Protein AF-A0A6M2A363-F1 (afdb_monomer_lite)

Sequence (121 aa):
MNKGMFFRIFVCIVSLGYCLYSYLNVQNEITELRIRIPALMSEVRRIQEENTHYQYEIETFVNPENLMNLAMAKEFSHMKFPICSEVITMRQTDPLELQQENRNVPLKKQPSITFATGGSP

Radius of gyration: 36.03 Å; chains: 1; bounding box: 100×26×86 Å

Secondary structure (DSSP, 8-state):
--HHHHHHHHHHHHHHHHHHHHHHHHHHHHHHHHHHHHHHHHHHHHHHHHHHHHHHHHHHHH-HHHHHHHHHSGGGTTPPPPPGGG--------TTTHHHHTT-PPP--------------

Foldseek 3Di:
DCPVVVVVVVVVVVVVVVVVVVVVVVVVVVVVVVVVVVVVVVVVVVVVVVVVVVVVVCCCVVVVVNVVVVCPDPVNVPDDDDDPVPDDDDPDDPPVVVVVVVVDDDDDDDDDDDDDDDDDD

pLDDT: mean 73.63, std 17.16, range [32.94, 95.94]

Structure (mmCIF, N/CA/C/O backbone):
data_AF-A0A6M2A363-F1
#
_entry.id   AF-A0A6M2A363-F1
#
loop_
_atom_site.group_PDB
_atom_site.id
_atom_site.type_symbol
_atom_site.label_atom_id
_atom_site.label_alt_id
_atom_site.label_comp_id
_atom_site.label_asym_id
_atom_site.label_entity_id
_atom_site.label_seq_id
_atom_site.pdbx_PDB_ins_code
_atom_site.Cartn_x
_atom_site.Cartn_y
_atom_site.Cartn_z
_atom_site.occupancy
_atom_site.B_iso_or_equiv
_atom_site.auth_seq_id
_atom_site.auth_comp_id
_atom_site.auth_asym_id
_atom_site.auth_atom_id
_atom_site.pdbx_PDB_model_num
ATOM 1 N N . MET A 1 1 ? 37.488 6.775 -50.572 1.00 59.12 1 MET A N 1
ATOM 2 C CA . MET A 1 1 ? 37.683 6.220 -49.210 1.00 59.12 1 MET A CA 1
ATOM 3 C C . MET A 1 1 ? 36.770 6.965 -48.237 1.00 59.12 1 MET A C 1
ATOM 5 O O . MET A 1 1 ? 36.457 8.102 -48.542 1.00 59.12 1 MET A O 1
ATOM 9 N N . ASN A 1 2 ? 36.317 6.330 -47.144 1.00 66.19 2 ASN A N 1
ATOM 10 C CA . ASN A 1 2 ? 35.494 6.862 -46.019 1.00 66.19 2 ASN A CA 1
ATOM 11 C C . ASN A 1 2 ? 34.054 6.328 -45.872 1.00 66.19 2 ASN A C 1
ATOM 13 O O . ASN A 1 2 ? 33.433 6.586 -44.846 1.00 66.19 2 ASN A O 1
ATOM 17 N N . LYS A 1 3 ? 33.535 5.491 -46.785 1.00 78.25 3 LYS A N 1
ATOM 18 C CA . LYS A 1 3 ? 32.196 4.867 -46.623 1.00 78.25 3 LYS A CA 1
ATOM 19 C C . LYS A 1 3 ? 32.078 4.007 -45.350 1.00 78.25 3 LYS A C 1
ATOM 21 O O . LYS A 1 3 ? 31.053 4.039 -44.679 1.00 78.25 3 LYS A O 1
ATOM 26 N N . GLY A 1 4 ? 33.151 3.307 -44.971 1.00 85.62 4 GLY A N 1
ATOM 27 C CA . GLY A 1 4 ? 33.187 2.504 -43.741 1.00 85.62 4 GLY A CA 1
ATOM 28 C C . GLY A 1 4 ? 33.172 3.329 -42.448 1.00 85.62 4 GLY A C 1
ATOM 29 O O . GLY A 1 4 ? 32.670 2.856 -41.433 1.00 85.62 4 GLY A O 1
ATOM 30 N N . MET A 1 5 ? 33.670 4.572 -42.477 1.00 89.44 5 MET A N 1
ATOM 31 C CA . MET A 1 5 ? 33.658 5.458 -41.307 1.00 89.44 5 MET A CA 1
ATOM 32 C C . MET A 1 5 ? 32.244 5.976 -41.029 1.00 89.44 5 MET A C 1
ATOM 34 O O . MET A 1 5 ? 31.785 5.906 -39.894 1.00 89.44 5 MET A O 1
ATOM 38 N N . PHE A 1 6 ? 31.520 6.397 -42.073 1.00 90.50 6 PHE A N 1
ATOM 39 C CA . PHE A 1 6 ? 30.116 6.804 -41.952 1.00 90.50 6 PHE A CA 1
ATOM 40 C C . PHE A 1 6 ? 29.228 5.668 -41.444 1.00 90.50 6 PHE A C 1
ATOM 42 O O . PHE A 1 6 ? 28.407 5.890 -40.560 1.00 90.50 6 PHE A O 1
ATOM 49 N N . PHE A 1 7 ? 29.433 4.442 -41.937 1.00 93.69 7 PHE A N 1
ATOM 50 C CA . PHE A 1 7 ? 28.672 3.285 -41.466 1.00 93.69 7 PHE A CA 1
ATOM 51 C C . PHE A 1 7 ? 28.923 2.990 -39.979 1.00 93.69 7 PHE A C 1
ATOM 53 O O . PHE A 1 7 ? 27.979 2.763 -39.230 1.00 93.69 7 PHE A O 1
ATOM 60 N N . ARG A 1 8 ? 30.178 3.066 -39.514 1.00 92.44 8 ARG A N 1
ATOM 61 C CA . ARG A 1 8 ? 30.513 2.892 -38.089 1.00 92.44 8 ARG A CA 1
ATOM 62 C C . ARG A 1 8 ? 29.872 3.956 -37.202 1.00 92.44 8 ARG A C 1
ATOM 64 O O . ARG A 1 8 ? 29.336 3.618 -36.152 1.00 92.44 8 ARG A O 1
ATOM 71 N N . ILE A 1 9 ? 29.905 5.218 -37.629 1.00 93.94 9 ILE A N 1
ATOM 72 C CA . ILE A 1 9 ? 29.278 6.325 -36.895 1.00 93.94 9 ILE A CA 1
ATOM 73 C C . ILE A 1 9 ? 27.762 6.125 -36.838 1.00 93.94 9 ILE A C 1
ATOM 75 O O . ILE A 1 9 ? 27.171 6.257 -35.772 1.00 93.94 9 ILE A O 1
ATOM 79 N N . PHE A 1 10 ? 27.142 5.734 -37.953 1.00 94.44 10 PHE A N 1
ATOM 80 C CA . PHE A 1 10 ? 25.709 5.467 -38.013 1.00 94.44 10 PHE A CA 1
ATOM 81 C C . PHE A 1 10 ? 25.294 4.333 -37.069 1.00 94.44 10 PHE A C 1
ATOM 83 O O . PHE A 1 10 ? 24.372 4.503 -36.279 1.00 94.44 10 PHE A O 1
ATOM 90 N N . VAL A 1 11 ? 26.021 3.210 -37.078 1.00 95.06 11 VAL A N 1
ATOM 91 C CA . VAL A 1 11 ? 25.772 2.093 -36.152 1.00 95.06 11 VAL A CA 1
ATOM 92 C C . VAL A 1 11 ? 25.929 2.533 -34.695 1.00 95.06 11 VAL A C 1
ATOM 94 O O . VAL A 1 11 ? 25.118 2.144 -33.863 1.00 95.06 11 VAL A O 1
ATOM 97 N N . CYS A 1 12 ? 26.918 3.377 -34.392 1.00 94.75 12 CYS A N 1
ATOM 98 C CA . CYS A 1 12 ? 27.141 3.899 -33.043 1.00 94.75 12 CYS A CA 1
ATOM 99 C C . CYS A 1 12 ? 26.002 4.825 -32.578 1.00 94.75 12 CYS A C 1
ATOM 101 O O . CYS A 1 12 ? 25.552 4.742 -31.440 1.00 94.75 12 CYS A O 1
ATOM 103 N N . ILE A 1 13 ? 25.490 5.680 -33.468 1.00 95.31 13 ILE A N 1
ATOM 104 C CA . ILE A 1 13 ? 24.355 6.564 -33.166 1.00 95.31 13 ILE A CA 1
ATOM 105 C C . ILE A 1 13 ? 23.080 5.745 -32.950 1.00 95.31 13 ILE A C 1
ATOM 107 O O . ILE A 1 13 ? 22.339 6.004 -32.004 1.00 95.31 13 ILE A O 1
ATOM 111 N N . VAL A 1 14 ? 22.830 4.741 -33.793 1.00 95.94 14 VAL A N 1
ATOM 112 C CA . VAL A 1 14 ? 21.646 3.880 -33.673 1.00 95.94 14 VAL A CA 1
ATOM 113 C C . VAL A 1 14 ? 21.712 3.022 -32.412 1.00 95.94 14 VAL A C 1
ATOM 115 O O . VAL A 1 14 ? 20.710 2.916 -31.709 1.00 95.94 14 VAL A O 1
ATOM 118 N N . SER A 1 15 ? 22.870 2.445 -32.078 1.00 94.62 15 SER A N 1
ATOM 119 C CA . SER A 1 15 ? 23.017 1.649 -30.854 1.00 94.62 15 SER A CA 1
ATOM 120 C C . SER A 1 15 ? 22.864 2.503 -29.596 1.00 94.62 15 SER A C 1
ATOM 122 O O . SER A 1 15 ? 22.192 2.083 -28.653 1.00 94.62 15 SER A O 1
ATOM 124 N N . LEU A 1 16 ? 23.412 3.721 -29.594 1.00 95.94 16 LEU A N 1
ATOM 125 C CA . LEU A 1 16 ? 23.248 4.670 -28.496 1.00 95.94 16 LEU A CA 1
ATOM 126 C C . LEU A 1 16 ? 21.790 5.129 -28.364 1.00 95.94 16 LEU A C 1
ATOM 128 O O . LEU A 1 16 ? 21.253 5.139 -27.260 1.00 95.94 16 LEU A O 1
ATOM 132 N N . GLY A 1 17 ? 21.130 5.438 -29.481 1.00 95.25 17 GLY A N 1
ATOM 133 C CA . GLY A 1 17 ? 19.711 5.791 -29.510 1.00 95.25 17 GLY A CA 1
ATOM 134 C C . GLY A 1 17 ? 18.814 4.655 -29.017 1.00 95.25 17 GLY A C 1
ATOM 135 O O . GLY A 1 17 ? 17.908 4.894 -28.224 1.00 95.25 17 GLY A O 1
ATOM 136 N N . TYR A 1 18 ? 19.104 3.413 -29.414 1.00 95.44 18 TYR A N 1
ATOM 137 C CA . TYR A 1 18 ? 18.388 2.230 -28.937 1.00 95.44 18 TYR A CA 1
ATOM 138 C C . TYR A 1 18 ? 18.577 2.015 -27.431 1.00 95.44 18 TYR A C 1
ATOM 140 O O . TYR A 1 18 ? 17.607 1.793 -26.709 1.00 95.44 18 TYR A O 1
ATOM 148 N N . CYS A 1 19 ? 19.814 2.132 -26.942 1.00 93.38 19 CYS A N 1
ATOM 149 C CA . CYS A 1 19 ? 20.125 2.014 -25.520 1.00 93.38 19 CYS A CA 1
ATOM 150 C C . CYS A 1 19 ? 19.381 3.082 -24.701 1.00 93.38 19 CYS A C 1
ATOM 152 O O . CYS A 1 19 ? 18.754 2.773 -23.688 1.00 93.38 19 CYS A O 1
ATOM 154 N N . LEU A 1 20 ? 19.372 4.326 -25.189 1.00 92.12 20 LEU A N 1
ATOM 155 C CA . LEU A 1 20 ? 18.680 5.437 -24.542 1.00 92.12 20 LEU A CA 1
ATOM 156 C C . LEU A 1 20 ? 17.157 5.248 -24.551 1.00 92.12 20 LEU A C 1
ATOM 158 O O . LEU A 1 20 ? 16.506 5.469 -23.534 1.00 92.12 20 LEU A O 1
ATOM 162 N N . TYR A 1 21 ? 16.592 4.788 -25.668 1.00 93.19 21 TYR A N 1
ATOM 163 C CA . TYR A 1 21 ? 15.168 4.479 -25.770 1.00 93.19 21 TYR A CA 1
ATOM 164 C C . TYR A 1 21 ? 14.759 3.373 -24.791 1.00 93.19 21 TYR A C 1
ATOM 166 O O . TYR A 1 21 ? 13.795 3.537 -24.045 1.00 93.19 21 TYR A O 1
ATOM 174 N N . SER A 1 22 ? 15.523 2.278 -24.734 1.00 89.50 22 SER A N 1
ATOM 175 C CA . SER A 1 22 ? 15.269 1.186 -23.789 1.00 89.50 22 SER A CA 1
ATOM 176 C C . SER A 1 22 ? 15.343 1.665 -22.340 1.00 89.50 22 SER A C 1
ATOM 178 O O . SER A 1 22 ? 14.519 1.266 -21.521 1.00 89.50 22 SER A O 1
ATOM 180 N N . TYR A 1 23 ? 16.305 2.532 -22.024 1.00 89.38 23 TYR A N 1
ATOM 181 C CA . TYR A 1 23 ? 16.460 3.096 -20.688 1.00 89.38 23 TYR A CA 1
ATOM 182 C C . TYR A 1 23 ? 15.258 3.957 -20.281 1.00 89.38 23 TYR A C 1
ATOM 184 O O . TYR A 1 23 ? 14.724 3.793 -19.184 1.00 89.38 23 TYR A O 1
ATOM 192 N N . LEU A 1 24 ? 14.783 4.826 -21.179 1.00 86.75 24 LEU A N 1
ATOM 193 C CA . LEU A 1 24 ? 13.590 5.643 -20.938 1.00 86.75 24 LEU A CA 1
ATOM 194 C C . LEU A 1 24 ? 12.329 4.789 -20.778 1.00 86.75 24 LEU A C 1
ATOM 196 O O . LEU A 1 24 ? 11.490 5.093 -19.934 1.00 86.75 24 LEU A O 1
ATOM 200 N N . ASN A 1 25 ? 12.203 3.705 -21.543 1.00 84.56 25 ASN A N 1
ATOM 201 C CA . ASN A 1 25 ? 11.032 2.838 -21.463 1.00 84.56 25 ASN A CA 1
ATOM 202 C C . ASN A 1 25 ? 10.948 2.115 -20.107 1.00 84.56 25 ASN A C 1
ATOM 204 O O . ASN A 1 25 ? 9.892 2.092 -19.481 1.00 84.56 25 ASN A O 1
ATOM 208 N N . VAL A 1 26 ? 12.085 1.623 -19.602 1.00 81.94 26 VAL A N 1
ATOM 209 C CA . VAL A 1 26 ? 12.177 1.028 -18.257 1.00 81.94 26 VAL A CA 1
ATOM 210 C C . VAL A 1 26 ? 11.868 2.064 -17.171 1.00 81.94 26 VAL A C 1
ATOM 212 O O . VAL A 1 26 ? 11.169 1.764 -16.204 1.00 81.94 26 VAL A O 1
ATOM 215 N N . GLN A 1 27 ? 12.339 3.306 -17.325 1.00 73.00 27 GLN A N 1
ATOM 216 C CA . GLN A 1 27 ? 11.999 4.374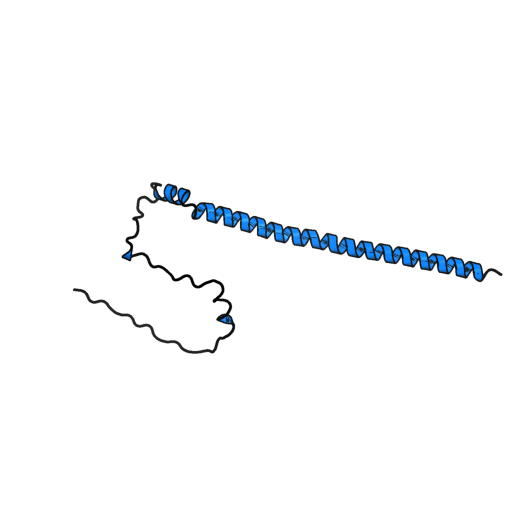 -16.380 1.00 73.00 27 GLN A CA 1
ATOM 217 C C . GLN A 1 27 ? 10.507 4.726 -16.387 1.00 73.00 27 GLN A C 1
ATOM 219 O O . GLN A 1 27 ? 9.942 4.975 -15.319 1.00 73.00 27 GLN A O 1
ATOM 224 N N . ASN A 1 28 ? 9.859 4.728 -17.552 1.00 78.19 28 ASN A N 1
ATOM 225 C CA . ASN A 1 28 ? 8.424 4.980 -17.658 1.00 78.19 28 ASN A CA 1
ATOM 226 C C . ASN A 1 28 ? 7.602 3.884 -16.974 1.00 78.19 28 ASN A C 1
ATOM 228 O O . ASN A 1 28 ? 6.680 4.207 -16.231 1.00 78.19 28 ASN A O 1
ATOM 232 N N . GLU A 1 29 ? 7.977 2.615 -17.137 1.00 75.06 29 GLU A N 1
ATOM 233 C CA . GLU A 1 29 ? 7.300 1.491 -16.480 1.00 75.06 29 GLU A CA 1
ATOM 234 C C . GLU A 1 29 ? 7.416 1.570 -14.947 1.00 75.06 29 GLU A C 1
ATOM 236 O O . GLU A 1 29 ? 6.426 1.443 -14.221 1.00 75.06 29 GLU A O 1
ATOM 241 N N . ILE A 1 30 ? 8.611 1.886 -14.432 1.00 71.00 30 ILE A N 1
ATOM 242 C CA . ILE A 1 30 ? 8.835 2.081 -12.990 1.00 71.00 30 ILE A CA 1
ATOM 243 C C . ILE A 1 30 ? 8.037 3.285 -12.466 1.00 71.00 30 ILE A C 1
ATOM 245 O O . ILE A 1 30 ? 7.511 3.248 -11.349 1.00 71.00 30 ILE A O 1
ATOM 249 N N . THR A 1 31 ? 7.929 4.351 -13.260 1.00 73.88 31 THR A N 1
ATOM 250 C CA . THR A 1 31 ? 7.175 5.559 -12.898 1.00 73.88 31 THR A CA 1
ATOM 251 C C . THR A 1 31 ? 5.673 5.286 -12.867 1.00 73.88 31 THR A C 1
ATOM 253 O O . THR A 1 31 ? 4.999 5.693 -11.921 1.00 73.88 31 THR A O 1
ATOM 256 N N . GLU A 1 32 ? 5.150 4.535 -13.835 1.00 72.00 32 GLU A N 1
ATOM 257 C CA . GLU A 1 32 ? 3.744 4.128 -13.880 1.00 72.00 32 GLU A CA 1
ATOM 258 C C . GLU A 1 32 ? 3.367 3.277 -12.657 1.00 72.00 32 GLU A C 1
ATOM 260 O O . GLU A 1 32 ? 2.353 3.538 -11.998 1.00 72.00 32 GLU A O 1
ATOM 265 N N . LEU A 1 33 ? 4.221 2.320 -12.278 1.00 67.94 33 LEU A N 1
ATOM 266 C CA . LEU A 1 33 ? 4.032 1.530 -11.059 1.00 67.94 33 LEU A CA 1
ATOM 267 C C . LEU A 1 33 ? 4.068 2.403 -9.799 1.00 67.94 33 LEU A C 1
ATOM 269 O O . LEU A 1 33 ? 3.219 2.252 -8.918 1.00 67.94 33 LEU A O 1
ATOM 273 N N . ARG A 1 34 ? 5.007 3.354 -9.716 1.00 67.50 34 ARG A N 1
ATOM 274 C CA . ARG A 1 34 ? 5.111 4.273 -8.572 1.00 67.50 34 ARG A CA 1
ATOM 275 C C . ARG A 1 34 ? 3.929 5.219 -8.427 1.00 67.50 34 ARG A C 1
ATOM 277 O O . ARG A 1 34 ? 3.706 5.687 -7.317 1.00 67.50 34 ARG A O 1
ATOM 284 N N . ILE A 1 35 ? 3.178 5.491 -9.491 1.00 70.31 35 ILE A N 1
ATOM 285 C CA . ILE A 1 35 ? 1.957 6.303 -9.425 1.00 70.31 35 ILE A CA 1
ATOM 286 C C . ILE A 1 35 ? 0.760 5.462 -8.961 1.00 70.31 35 ILE A C 1
ATOM 288 O O . ILE A 1 35 ? -0.070 5.950 -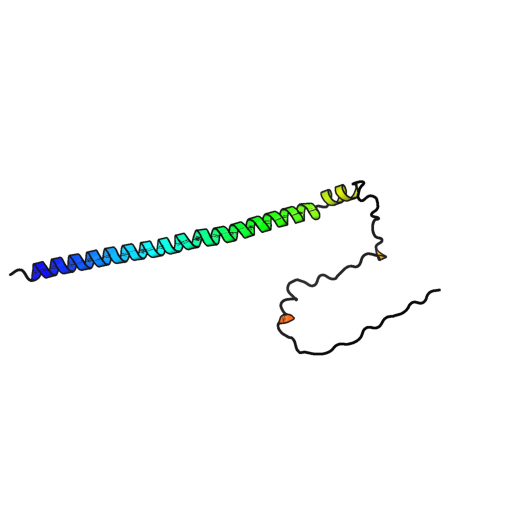8.195 1.00 70.31 35 ILE A O 1
ATOM 292 N N . ARG A 1 36 ? 0.673 4.185 -9.356 1.00 68.00 36 ARG A N 1
ATOM 293 C CA . ARG A 1 36 ? -0.443 3.306 -8.950 1.00 68.00 36 ARG A CA 1
ATOM 294 C C . ARG A 1 36 ? -0.380 2.864 -7.488 1.00 68.00 36 ARG A C 1
ATOM 296 O O . ARG A 1 36 ? -1.417 2.772 -6.837 1.00 68.00 36 ARG A O 1
ATOM 303 N N . ILE A 1 37 ? 0.816 2.613 -6.958 1.00 70.25 37 ILE A N 1
ATOM 304 C CA . ILE A 1 37 ? 1.017 2.165 -5.569 1.00 70.25 37 ILE A CA 1
ATOM 305 C C . ILE A 1 37 ? 0.437 3.138 -4.515 1.00 70.25 37 ILE A C 1
ATOM 307 O O . ILE A 1 37 ? -0.305 2.672 -3.650 1.00 70.25 37 ILE A O 1
ATOM 311 N N . PRO A 1 38 ? 0.706 4.460 -4.543 1.00 72.00 38 PRO A N 1
ATOM 312 C CA . PRO A 1 38 ? 0.187 5.384 -3.535 1.00 72.00 38 PRO A CA 1
ATOM 313 C C . PRO A 1 38 ? -1.333 5.552 -3.612 1.00 72.00 38 PRO A C 1
ATOM 315 O O . PRO A 1 38 ? -1.967 5.679 -2.570 1.00 72.00 38 PRO A O 1
ATOM 318 N N . ALA A 1 39 ? -1.924 5.484 -4.810 1.00 72.69 39 ALA A N 1
ATOM 319 C CA . ALA A 1 39 ? -3.377 5.548 -4.981 1.00 72.69 39 ALA A CA 1
ATOM 320 C C . ALA A 1 39 ? -4.084 4.329 -4.361 1.00 72.69 39 ALA A C 1
ATOM 322 O O . ALA A 1 39 ? -5.113 4.460 -3.699 1.00 72.69 39 ALA A O 1
ATOM 323 N N . LEU A 1 40 ? -3.505 3.135 -4.520 1.00 72.19 40 LEU A N 1
ATOM 324 C CA . LEU A 1 40 ? -4.041 1.932 -3.886 1.00 72.19 40 LEU A CA 1
ATOM 325 C C . LEU A 1 40 ? -3.822 1.950 -2.365 1.00 72.19 40 LEU A C 1
ATOM 327 O O . LEU A 1 40 ? -4.701 1.555 -1.605 1.00 72.19 40 LEU A O 1
ATOM 331 N N . MET A 1 41 ? -2.677 2.462 -1.909 1.00 75.12 41 MET A N 1
ATOM 332 C CA . MET A 1 41 ? -2.372 2.596 -0.485 1.00 75.12 41 MET A CA 1
ATOM 333 C C . MET A 1 41 ? -3.319 3.572 0.226 1.00 75.12 41 MET A C 1
ATOM 335 O O . MET A 1 41 ? -3.708 3.301 1.361 1.00 75.12 41 MET A O 1
ATOM 339 N N . SER A 1 42 ? -3.730 4.672 -0.418 1.00 78.19 42 SER A N 1
ATOM 340 C CA . SER A 1 42 ? -4.723 5.585 0.162 1.00 78.19 42 SER A CA 1
ATOM 341 C C . SER A 1 42 ? -6.090 4.930 0.335 1.00 78.19 42 SER A C 1
ATOM 343 O O . SER A 1 42 ? -6.734 5.150 1.356 1.00 78.19 42 SER A O 1
ATOM 345 N N . GLU A 1 43 ? -6.510 4.089 -0.613 1.00 80.75 43 GLU A N 1
ATOM 346 C CA . GLU A 1 43 ? -7.797 3.394 -0.518 1.00 80.75 43 GLU A CA 1
ATOM 347 C C . GLU A 1 43 ? -7.784 2.344 0.598 1.00 80.75 43 GLU A C 1
ATOM 349 O O . GLU A 1 43 ? -8.678 2.311 1.440 1.00 80.75 43 GLU A O 1
ATOM 354 N N . VAL A 1 44 ? -6.719 1.539 0.671 1.00 83.69 44 VAL A N 1
ATOM 355 C CA . VAL A 1 44 ? -6.532 0.565 1.758 1.00 83.69 44 VAL A CA 1
ATOM 356 C C . VAL A 1 44 ? -6.499 1.266 3.115 1.00 83.69 44 VAL A C 1
ATOM 358 O O . VAL A 1 44 ? -7.109 0.793 4.070 1.00 83.69 44 VAL A O 1
ATOM 361 N N . ARG A 1 45 ? -5.826 2.417 3.204 1.00 85.31 45 ARG A N 1
ATOM 362 C CA . ARG A 1 45 ? -5.770 3.206 4.434 1.00 85.31 45 ARG A CA 1
ATOM 363 C C . ARG A 1 45 ? -7.146 3.731 4.844 1.00 85.31 45 ARG A C 1
ATOM 365 O O . ARG A 1 45 ? -7.491 3.599 6.011 1.00 85.31 45 ARG A O 1
ATOM 372 N N . ARG A 1 46 ? -7.938 4.260 3.906 1.00 89.12 46 ARG A N 1
ATOM 373 C CA . ARG A 1 46 ? -9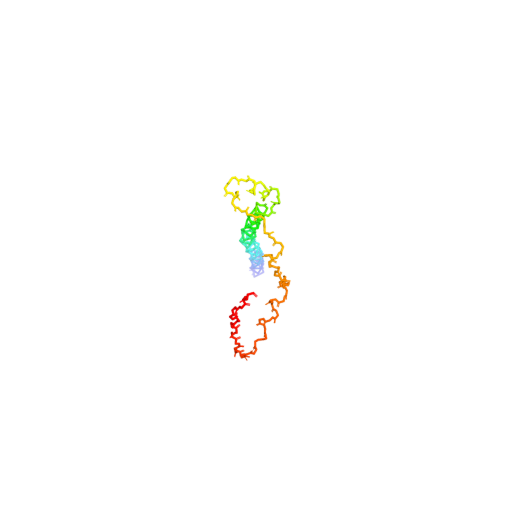.311 4.720 4.172 1.00 89.12 46 ARG A CA 1
ATOM 374 C C . ARG A 1 46 ? -10.172 3.592 4.744 1.00 89.12 46 ARG A C 1
ATOM 376 O O . ARG A 1 46 ? -10.814 3.767 5.773 1.00 89.12 46 ARG A O 1
ATOM 383 N N . ILE A 1 47 ? -10.120 2.414 4.122 1.00 87.25 47 ILE A N 1
ATOM 384 C CA . ILE A 1 47 ? -10.868 1.229 4.571 1.00 87.25 47 ILE A CA 1
ATOM 385 C C . ILE A 1 47 ? -10.386 0.750 5.950 1.00 87.25 47 ILE A C 1
ATOM 387 O O . ILE A 1 47 ? -11.184 0.296 6.769 1.00 87.25 47 ILE A O 1
ATOM 391 N N . GLN A 1 48 ? -9.085 0.838 6.232 1.00 88.62 48 GLN A N 1
ATOM 392 C CA . GLN A 1 48 ? -8.533 0.472 7.536 1.00 88.62 48 GLN A CA 1
ATOM 393 C C . GLN A 1 48 ? -8.973 1.446 8.637 1.00 88.62 48 GLN A C 1
ATOM 395 O O . GLN A 1 48 ? -9.294 1.013 9.744 1.00 88.62 48 GLN A O 1
ATOM 400 N N . GLU A 1 49 ? -8.996 2.745 8.343 1.00 90.44 49 GLU A N 1
ATOM 401 C CA . GLU A 1 49 ? -9.482 3.780 9.260 1.00 90.44 49 GLU A CA 1
ATOM 402 C C . GLU A 1 49 ? -10.974 3.568 9.569 1.00 90.44 49 GLU A C 1
ATOM 404 O O . GLU A 1 49 ? -11.349 3.549 10.740 1.00 90.44 49 GLU A O 1
ATOM 409 N N . GLU A 1 50 ? -11.800 3.280 8.557 1.00 90.38 50 GLU A N 1
ATOM 410 C CA . GLU A 1 50 ? -13.221 2.939 8.738 1.00 90.38 50 GLU A CA 1
ATOM 411 C C . GLU A 1 50 ? -13.414 1.658 9.559 1.00 90.38 50 GLU A C 1
ATOM 413 O O . GLU A 1 50 ? -14.199 1.646 10.502 1.00 90.38 50 GLU A O 1
ATOM 418 N N . ASN A 1 51 ? -12.658 0.592 9.277 1.00 87.62 51 ASN A N 1
ATOM 419 C CA . ASN A 1 51 ? -12.720 -0.633 10.079 1.00 87.62 51 ASN A CA 1
ATOM 420 C C . ASN A 1 51 ? -12.320 -0.397 11.535 1.00 87.62 51 ASN A C 1
ATOM 422 O O . ASN A 1 51 ? -12.943 -0.948 12.435 1.00 87.62 51 ASN A O 1
ATOM 426 N N . THR A 1 52 ? -11.297 0.423 11.773 1.00 88.69 52 THR A N 1
ATOM 427 C CA . THR A 1 52 ? -10.854 0.759 13.133 1.00 88.69 52 THR A CA 1
ATOM 428 C C . THR A 1 52 ? -11.931 1.560 13.862 1.00 88.69 52 THR A C 1
ATOM 430 O O . THR A 1 52 ? -12.210 1.305 15.030 1.00 88.69 52 THR A O 1
ATOM 433 N N . HIS A 1 53 ? -12.581 2.491 13.162 1.00 88.94 53 HIS A N 1
ATOM 434 C CA . HIS A 1 53 ? -13.707 3.251 13.690 1.00 88.94 53 HIS A CA 1
ATOM 435 C C . HIS A 1 53 ? -14.891 2.343 14.044 1.00 88.94 53 HIS A C 1
ATOM 437 O O . HIS A 1 53 ? -15.402 2.408 15.158 1.00 88.94 53 HIS A O 1
ATOM 443 N N . TYR A 1 54 ? -15.284 1.442 13.141 1.00 88.75 54 TYR A N 1
ATOM 444 C CA . TYR A 1 54 ? -16.359 0.488 13.413 1.00 88.75 54 TYR A CA 1
ATOM 445 C C . TYR A 1 54 ? -16.010 -0.477 14.540 1.00 88.75 54 TYR A C 1
ATOM 447 O O . TYR A 1 54 ? -16.865 -0.770 15.367 1.00 88.75 54 TYR A O 1
ATOM 455 N N . GLN A 1 55 ? -14.765 -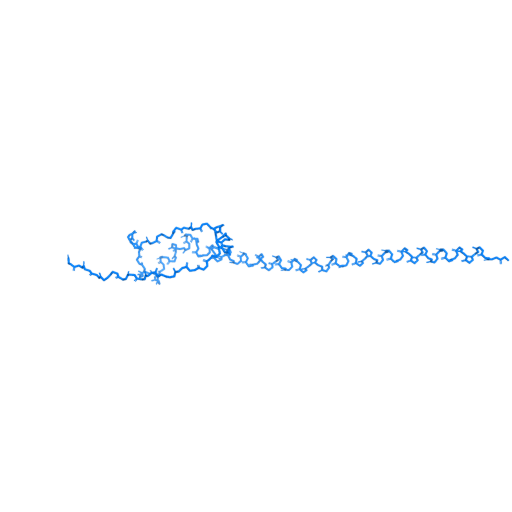0.949 14.620 1.00 84.88 55 GLN A N 1
ATOM 456 C CA . GLN A 1 55 ? -14.317 -1.767 15.747 1.00 84.88 55 GLN A CA 1
ATOM 457 C C . GLN A 1 55 ? -14.449 -1.011 17.066 1.00 84.88 55 GLN A C 1
ATOM 459 O O . GLN A 1 55 ? -14.989 -1.563 18.018 1.00 84.88 55 GLN A O 1
ATOM 464 N N . TYR A 1 56 ? -14.049 0.260 17.106 1.00 86.94 56 TYR A N 1
ATOM 465 C CA . TYR A 1 56 ? -14.216 1.097 18.289 1.00 86.94 56 TYR A CA 1
ATOM 466 C C . TYR A 1 56 ? -15.690 1.294 18.673 1.00 86.94 56 TYR A C 1
ATOM 468 O O . TYR A 1 56 ? -16.043 1.190 19.848 1.00 86.94 56 TYR A O 1
ATOM 476 N N . GLU A 1 57 ? -16.571 1.550 17.703 1.00 84.12 57 GLU A N 1
ATOM 477 C CA . GLU A 1 57 ? -18.011 1.660 17.957 1.00 84.12 57 GLU A CA 1
ATOM 478 C C . GLU A 1 57 ? -18.590 0.346 18.482 1.00 84.12 57 GLU A C 1
ATOM 480 O O . GLU A 1 57 ? -19.307 0.347 19.480 1.00 84.12 57 GLU A O 1
ATOM 485 N N . ILE A 1 58 ? -18.251 -0.780 17.853 1.00 84.44 58 ILE A N 1
ATOM 486 C CA . ILE A 1 58 ? -18.693 -2.107 18.287 1.00 84.44 58 ILE A CA 1
ATOM 487 C C . ILE A 1 58 ? -18.209 -2.374 19.708 1.00 84.44 58 ILE A C 1
ATOM 489 O O . ILE A 1 58 ? -19.006 -2.756 20.557 1.00 84.44 58 ILE A O 1
ATOM 493 N N . GLU A 1 59 ? -16.935 -2.142 20.007 1.00 81.50 59 GLU A N 1
ATOM 494 C CA . GLU A 1 59 ? -16.408 -2.319 21.359 1.00 81.50 59 GLU A CA 1
ATOM 495 C C . GLU A 1 59 ? -17.113 -1.400 22.355 1.00 81.50 59 GLU A C 1
ATOM 497 O O . GLU A 1 59 ? -17.477 -1.833 23.442 1.00 81.50 59 GLU A O 1
ATOM 502 N N . THR A 1 60 ? -17.401 -0.157 21.980 1.00 79.38 60 THR A N 1
ATOM 503 C CA . THR A 1 60 ? -18.117 0.769 22.857 1.00 79.38 60 THR A CA 1
ATOM 504 C C . THR A 1 60 ? -19.551 0.297 23.116 1.00 79.38 60 THR A C 1
ATOM 506 O O . THR A 1 60 ? -19.991 0.284 24.262 1.00 79.38 60 THR A O 1
ATOM 509 N N . PHE A 1 61 ? -20.293 -0.129 22.095 1.00 75.25 61 PHE A N 1
ATOM 510 C CA . PHE A 1 61 ? -21.710 -0.483 22.239 1.00 75.25 61 PHE A CA 1
ATOM 511 C C . PHE A 1 61 ? -21.970 -1.931 22.652 1.00 75.25 61 PHE A C 1
ATOM 513 O O . PHE A 1 61 ? -23.060 -2.229 23.129 1.00 75.25 61 PHE A O 1
ATOM 520 N N . VAL A 1 62 ? -21.012 -2.835 22.463 1.00 77.75 62 VAL A N 1
ATOM 521 C CA . VAL A 1 62 ? -21.201 -4.279 22.666 1.00 77.75 62 VAL A CA 1
ATOM 522 C C . VAL A 1 62 ? -20.354 -4.803 23.825 1.00 77.75 62 VAL A C 1
ATOM 524 O O . VAL A 1 62 ? -20.604 -5.911 24.299 1.00 77.75 62 VAL A O 1
ATOM 527 N N . ASN A 1 63 ? -19.397 -4.024 24.349 1.00 82.00 63 ASN A N 1
ATOM 528 C CA . ASN A 1 63 ? -18.660 -4.444 25.535 1.00 82.00 63 ASN A CA 1
ATOM 529 C C . ASN A 1 63 ? -19.624 -4.586 26.732 1.00 82.00 63 ASN A C 1
ATOM 531 O O . ASN A 1 63 ? -20.244 -3.597 27.147 1.00 82.00 63 ASN A O 1
ATOM 535 N N . PRO A 1 64 ? -19.744 -5.794 27.317 1.00 77.06 64 PRO A N 1
ATOM 536 C CA . PRO A 1 64 ? -20.671 -6.065 28.409 1.00 77.06 64 PRO A CA 1
ATOM 537 C C . PRO A 1 64 ? -20.401 -5.208 29.649 1.00 77.06 64 PRO A C 1
ATOM 539 O O . PRO A 1 64 ? -21.343 -4.874 30.364 1.00 77.06 64 PRO A O 1
ATOM 542 N N . GLU A 1 65 ? -19.151 -4.807 29.898 1.00 79.81 65 GLU A N 1
ATOM 543 C CA . GLU A 1 65 ? -18.819 -3.909 31.009 1.00 79.81 65 GLU A CA 1
ATOM 544 C C . GLU A 1 65 ? -19.404 -2.513 30.788 1.00 79.81 65 GLU A C 1
ATOM 546 O O . GLU A 1 65 ? -19.987 -1.930 31.704 1.00 79.81 65 GLU A O 1
ATOM 551 N N . ASN A 1 66 ? -19.317 -1.994 29.559 1.00 80.50 66 ASN A N 1
ATOM 552 C CA . ASN A 1 66 ? -19.895 -0.695 29.233 1.00 80.50 66 ASN A CA 1
ATOM 553 C C . ASN A 1 66 ? -21.427 -0.742 29.272 1.00 80.50 66 ASN A C 1
ATOM 555 O O . ASN A 1 66 ? -22.063 0.164 29.808 1.00 80.50 66 ASN A O 1
ATOM 559 N N . LEU A 1 67 ? -22.024 -1.834 28.787 1.00 78.75 67 LEU A N 1
ATOM 560 C CA . LEU A 1 67 ? -23.468 -2.054 28.863 1.00 78.75 67 LEU A CA 1
ATOM 561 C C . LEU A 1 67 ? -23.967 -2.115 30.311 1.00 78.75 67 LEU A C 1
ATOM 563 O O . LEU A 1 67 ? -25.002 -1.534 30.634 1.00 78.75 67 LEU A O 1
ATOM 567 N N . MET A 1 68 ? -23.221 -2.791 31.189 1.00 79.88 68 MET A N 1
ATOM 568 C CA . MET A 1 68 ? -23.543 -2.887 32.611 1.00 79.88 68 MET A CA 1
ATOM 569 C C . MET A 1 68 ? -23.477 -1.510 33.284 1.00 79.88 68 MET A C 1
ATOM 571 O O . MET A 1 68 ? -24.382 -1.145 34.032 1.00 79.88 68 MET A O 1
ATOM 575 N N . ASN A 1 69 ? -22.448 -0.720 32.970 1.00 81.56 69 ASN A N 1
ATOM 576 C CA . ASN A 1 69 ? -22.300 0.641 33.485 1.00 81.56 69 ASN A CA 1
ATOM 577 C C . ASN A 1 69 ? -23.410 1.576 32.976 1.00 81.56 69 ASN A C 1
ATOM 579 O O . ASN A 1 69 ? -23.952 2.354 33.762 1.00 81.56 69 ASN A O 1
ATOM 583 N N . LEU A 1 70 ? -23.808 1.466 31.700 1.00 80.56 70 LEU A N 1
ATOM 584 C CA . LEU A 1 70 ? -24.969 2.185 31.164 1.00 80.56 70 LEU A CA 1
ATOM 585 C C . LEU A 1 70 ? -26.261 1.765 31.873 1.00 80.56 70 LEU A C 1
ATOM 587 O O . LEU A 1 70 ? -27.031 2.623 32.287 1.00 80.56 70 LEU A O 1
ATOM 591 N N . ALA A 1 71 ? -26.495 0.468 32.076 1.00 79.50 71 ALA A N 1
ATOM 592 C CA . ALA A 1 71 ? -27.697 -0.023 32.753 1.00 79.50 71 ALA A CA 1
ATOM 593 C C . ALA A 1 71 ? -27.820 0.490 34.202 1.00 79.50 71 ALA A C 1
ATOM 595 O O . ALA A 1 71 ? -28.928 0.638 34.717 1.00 79.50 71 ALA A O 1
ATOM 596 N N . MET A 1 72 ? -26.692 0.792 34.855 1.00 81.06 72 MET A N 1
ATOM 597 C CA . MET A 1 72 ? -26.651 1.390 36.192 1.00 81.06 72 MET A CA 1
ATOM 598 C C . MET A 1 72 ? -26.826 2.917 36.192 1.00 81.06 72 MET A C 1
ATOM 600 O O . MET A 1 72 ? -27.079 3.503 37.249 1.00 81.06 72 MET A O 1
ATOM 604 N N . ALA A 1 73 ? -26.701 3.585 35.043 1.00 84.31 73 ALA A N 1
ATOM 605 C CA . ALA A 1 73 ? -26.877 5.026 34.959 1.00 84.31 73 ALA A CA 1
ATOM 606 C C . ALA A 1 73 ? -28.342 5.412 35.219 1.00 84.31 73 ALA A C 1
ATOM 608 O O . ALA A 1 73 ? -29.287 4.800 34.718 1.00 84.31 73 ALA A O 1
ATOM 609 N N . LYS A 1 74 ? -28.542 6.487 35.993 1.00 79.38 74 LYS A N 1
ATOM 610 C CA . LYS A 1 74 ? -29.874 6.963 36.413 1.00 79.38 74 LYS A CA 1
ATOM 611 C C . LYS A 1 74 ? -30.805 7.251 35.228 1.00 79.38 74 LYS A C 1
ATOM 613 O O . LYS A 1 74 ? -32.018 7.102 35.352 1.00 79.38 74 LYS A O 1
ATOM 618 N N . GLU A 1 75 ? -30.236 7.631 34.090 1.00 84.56 75 GLU A N 1
ATOM 619 C CA . GLU A 1 75 ? -30.954 7.914 32.844 1.00 84.56 75 GLU A CA 1
ATOM 620 C C . GLU A 1 75 ? -31.714 6.693 32.317 1.00 84.56 75 GLU A C 1
ATOM 622 O O . GLU A 1 75 ? -32.791 6.845 31.750 1.00 84.56 75 GLU A O 1
ATOM 627 N N . PHE A 1 76 ? -31.229 5.483 32.600 1.00 79.25 76 PHE A N 1
ATOM 628 C CA . PHE A 1 76 ? -31.821 4.226 32.150 1.00 79.25 76 PHE A CA 1
ATOM 629 C C . PHE A 1 76 ? -32.544 3.457 33.262 1.00 79.25 76 PHE A C 1
ATOM 631 O O . PHE A 1 76 ? -33.063 2.371 33.026 1.00 79.25 76 PHE A O 1
ATOM 638 N N . SER A 1 77 ? -32.696 4.057 34.449 1.00 77.38 77 SER A N 1
ATOM 639 C CA . SER A 1 77 ? -33.392 3.462 35.604 1.00 77.38 77 SER A CA 1
ATOM 640 C C . SER A 1 77 ? -34.865 3.098 35.344 1.00 77.38 77 SER A C 1
ATOM 642 O O . SER A 1 77 ? -35.476 2.409 36.161 1.00 77.38 77 SER A O 1
ATOM 644 N N . HIS A 1 78 ? -35.456 3.588 34.254 1.00 82.19 78 HIS A N 1
ATOM 645 C CA . HIS A 1 78 ? -36.825 3.282 33.842 1.00 82.19 78 HIS A CA 1
ATOM 646 C C . HIS A 1 78 ? -36.921 2.034 32.946 1.00 82.19 78 HIS A C 1
ATOM 648 O O . HIS A 1 78 ? -38.025 1.531 32.731 1.00 82.19 78 HIS A O 1
ATOM 654 N N . MET A 1 79 ? -35.796 1.521 32.434 1.00 78.50 79 MET A N 1
ATOM 655 C CA . MET A 1 79 ? -35.762 0.273 31.677 1.00 78.50 79 MET A CA 1
ATOM 656 C C . MET A 1 79 ? -35.867 -0.916 32.631 1.00 78.50 79 MET A C 1
ATOM 658 O O . MET A 1 79 ? -35.079 -1.062 33.563 1.00 78.50 79 MET A O 1
ATOM 662 N N . LYS A 1 80 ? -36.858 -1.779 32.405 1.00 77.75 80 LYS A N 1
ATOM 663 C CA . LYS A 1 80 ? -37.000 -3.047 33.127 1.00 77.75 80 LYS A CA 1
ATOM 664 C C . LYS A 1 80 ? -36.352 -4.161 32.319 1.00 77.75 80 LYS A C 1
ATOM 666 O O . LYS A 1 80 ? -36.385 -4.129 31.091 1.00 77.75 80 LYS A O 1
ATOM 671 N N . PHE A 1 81 ? -35.806 -5.159 33.009 1.00 79.69 81 PHE A N 1
ATOM 672 C CA . PHE A 1 81 ? -35.347 -6.370 32.341 1.00 79.69 81 PHE A CA 1
ATOM 673 C C . PHE A 1 81 ? -36.540 -7.069 31.678 1.00 79.69 81 PHE A C 1
ATOM 675 O O . PHE A 1 81 ? -37.554 -7.279 32.353 1.00 79.69 81 PHE A O 1
ATOM 682 N N . PRO A 1 82 ? -36.441 -7.406 30.382 1.00 79.69 82 PRO A N 1
ATOM 683 C CA . PRO A 1 82 ? -37.515 -8.091 29.687 1.00 79.69 82 PRO A CA 1
ATOM 684 C C . PRO A 1 82 ? -37.713 -9.485 30.278 1.00 79.69 82 PRO A C 1
ATOM 686 O O . PRO A 1 82 ? -36.762 -10.174 30.659 1.00 79.69 82 PRO A O 1
ATOM 689 N N . ILE A 1 83 ? -38.969 -9.907 30.339 1.00 81.50 83 ILE A N 1
ATOM 690 C CA . ILE A 1 83 ? -39.342 -11.256 30.763 1.00 81.50 83 ILE A CA 1
ATOM 691 C C . ILE A 1 83 ? -39.120 -12.187 29.562 1.00 81.50 83 ILE A C 1
ATOM 693 O O . ILE A 1 83 ? -39.350 -11.780 28.426 1.00 81.50 83 ILE A O 1
ATOM 697 N N . CYS A 1 84 ? -38.700 -13.442 29.759 1.00 75.56 84 CYS A N 1
ATOM 698 C CA . CYS A 1 84 ? -38.379 -14.355 28.645 1.00 75.56 84 CYS A CA 1
ATOM 699 C C . CYS A 1 84 ? -39.517 -14.523 27.614 1.00 75.56 84 CYS A C 1
ATOM 701 O O . CYS A 1 84 ? -39.246 -14.832 26.460 1.00 75.56 84 CYS A O 1
ATOM 703 N N . SER A 1 85 ? -40.773 -14.294 28.011 1.00 78.69 85 SER A N 1
ATOM 704 C CA . SER A 1 85 ? -41.951 -14.309 27.132 1.00 78.69 85 SER A CA 1
ATOM 705 C C . SER A 1 85 ? -42.029 -13.143 26.141 1.00 78.69 85 SER A C 1
ATOM 707 O O . SER A 1 85 ? -42.779 -13.221 25.176 1.00 78.69 85 SER A O 1
ATOM 709 N N . GLU A 1 86 ? -41.288 -12.062 26.376 1.00 77.25 86 GLU A N 1
ATOM 710 C CA . GLU A 1 86 ? -41.244 -10.860 25.531 1.00 77.25 86 GLU A CA 1
ATOM 711 C C . GLU A 1 86 ? -40.043 -10.879 24.567 1.00 77.25 86 GLU A C 1
ATOM 713 O O . GLU A 1 86 ? -39.933 -10.031 23.682 1.00 77.25 86 GLU A O 1
ATOM 718 N N . VAL A 1 87 ? -39.136 -11.854 24.714 1.00 81.19 87 VAL A N 1
ATOM 719 C CA . VAL A 1 87 ? -37.916 -11.967 23.907 1.00 81.19 87 VAL A CA 1
ATOM 720 C C . VAL A 1 87 ? -38.217 -12.712 22.607 1.00 81.19 87 VAL A C 1
ATOM 722 O O . VAL A 1 87 ? -38.379 -13.931 22.586 1.00 81.19 87 VAL A O 1
ATOM 725 N N . ILE A 1 88 ? -38.247 -11.979 21.495 1.00 82.12 88 ILE A N 1
ATOM 726 C CA . ILE A 1 88 ? -38.406 -12.550 20.153 1.00 82.12 88 ILE A CA 1
ATOM 727 C C . ILE A 1 88 ? -37.018 -12.862 19.591 1.00 82.12 88 ILE A C 1
ATOM 729 O O . ILE A 1 88 ? -36.256 -11.959 19.251 1.00 82.12 88 ILE A O 1
ATOM 733 N N . THR A 1 89 ? -36.672 -14.145 19.482 1.00 79.38 89 THR A N 1
ATOM 734 C CA . THR A 1 89 ? -35.413 -14.577 18.858 1.00 79.38 89 THR A CA 1
ATOM 735 C C . THR A 1 89 ? -35.611 -14.742 17.352 1.00 79.38 89 THR A C 1
ATOM 737 O O . THR A 1 89 ? -36.333 -15.631 16.901 1.00 79.38 89 THR A O 1
ATOM 740 N N . MET A 1 90 ? -34.966 -13.888 16.557 1.00 78.69 90 MET A N 1
ATOM 741 C CA . MET A 1 90 ? -34.880 -14.066 15.106 1.00 78.69 90 MET A CA 1
ATOM 742 C C . MET A 1 90 ? -33.865 -15.181 14.822 1.00 78.69 90 MET A C 1
ATOM 744 O O . MET A 1 90 ? -32.748 -15.140 15.337 1.00 78.69 90 MET A O 1
ATOM 748 N N . ARG A 1 91 ? -34.225 -16.186 14.014 1.00 79.25 91 ARG A N 1
ATOM 749 C CA . ARG A 1 91 ? -33.226 -17.136 13.502 1.00 79.25 91 ARG A CA 1
ATOM 750 C C . ARG A 1 91 ? -32.292 -16.373 12.570 1.00 79.25 91 ARG A C 1
ATOM 752 O O . ARG A 1 91 ? -32.754 -15.754 11.617 1.00 79.25 91 ARG A O 1
ATOM 759 N N . GLN A 1 92 ? -31.001 -16.403 12.874 1.00 65.56 92 GLN A N 1
ATOM 760 C CA . GLN A 1 92 ? -29.975 -15.821 12.025 1.00 65.56 92 GLN A CA 1
ATOM 761 C C . GLN A 1 92 ? -29.855 -16.687 10.772 1.00 65.56 92 GLN A C 1
ATOM 763 O O . GLN A 1 92 ? -29.398 -17.824 10.842 1.00 65.56 92 GLN A O 1
ATOM 768 N N . THR A 1 93 ? -30.332 -16.175 9.643 1.00 62.22 93 THR A N 1
ATOM 769 C CA . THR A 1 93 ? -30.022 -16.747 8.336 1.00 62.22 93 THR A CA 1
ATOM 770 C C . THR A 1 93 ? -28.581 -16.373 8.019 1.00 62.22 93 THR A C 1
ATOM 772 O O . THR A 1 93 ? -28.224 -15.192 8.078 1.00 62.22 93 THR A O 1
ATOM 775 N N . ASP A 1 94 ? -27.739 -17.363 7.744 1.00 63.41 94 ASP A N 1
ATOM 776 C CA . ASP A 1 94 ? -26.334 -17.129 7.438 1.00 63.41 94 ASP A CA 1
ATOM 777 C C . ASP A 1 94 ? -26.194 -16.160 6.244 1.00 63.41 94 ASP A C 1
ATOM 779 O O . ASP A 1 94 ? -26.932 -16.280 5.259 1.00 63.41 94 ASP A O 1
ATOM 783 N N . PRO A 1 95 ? -25.223 -15.224 6.258 1.00 57.00 95 PRO A N 1
ATOM 784 C CA . PRO A 1 95 ? -25.011 -14.267 5.163 1.00 57.00 95 PRO A CA 1
ATOM 785 C C . PRO A 1 95 ? -24.758 -14.919 3.793 1.00 57.00 95 PRO A C 1
ATOM 787 O O . PRO A 1 95 ? -24.806 -14.246 2.764 1.00 57.00 95 PRO A O 1
ATOM 790 N N . LEU A 1 96 ? -24.476 -16.224 3.772 1.00 51.62 96 LEU A N 1
ATOM 791 C CA . LEU A 1 96 ? -24.188 -16.995 2.569 1.00 51.62 96 LEU A CA 1
ATOM 792 C C . LEU A 1 96 ? -25.444 -17.423 1.791 1.00 51.62 96 LEU A C 1
ATOM 794 O O . LEU A 1 96 ? -25.318 -17.791 0.624 1.00 51.62 96 LEU A O 1
ATOM 798 N N . GLU A 1 97 ? -26.648 -17.329 2.367 1.00 52.00 97 GLU A N 1
ATOM 799 C CA . GLU A 1 97 ? -27.889 -17.700 1.661 1.00 52.00 97 GLU A CA 1
ATOM 800 C C . GLU A 1 97 ? -28.477 -16.542 0.827 1.00 52.00 97 GLU A C 1
ATOM 802 O O . GLU A 1 97 ? -29.065 -16.763 -0.235 1.00 52.00 97 GLU A O 1
ATOM 807 N N . LEU A 1 98 ? -28.224 -15.283 1.212 1.00 54.81 98 LEU A N 1
ATOM 808 C CA . LEU A 1 98 ? -28.756 -14.096 0.519 1.00 54.81 98 LEU A CA 1
ATOM 809 C C . LEU A 1 98 ? -28.178 -13.868 -0.891 1.00 54.81 98 LEU A C 1
ATOM 811 O O . LEU A 1 98 ? -28.780 -13.150 -1.693 1.00 54.81 98 LEU A O 1
ATOM 815 N N . GLN A 1 99 ? -27.041 -14.482 -1.234 1.00 48.00 99 GLN A N 1
ATOM 816 C CA . GLN A 1 99 ? -26.487 -14.410 -2.593 1.00 48.00 99 GLN A CA 1
ATOM 817 C C . GLN A 1 99 ? -27.097 -15.430 -3.564 1.00 48.00 99 GLN A C 1
ATOM 819 O O . GLN A 1 99 ? -26.983 -15.245 -4.778 1.00 48.00 99 GLN A O 1
ATOM 824 N N . GLN A 1 100 ? -27.752 -16.489 -3.077 1.00 46.94 100 GLN A N 1
ATOM 825 C CA . GLN A 1 100 ? -28.292 -17.536 -3.951 1.00 46.94 100 GLN A CA 1
ATOM 826 C C . GLN A 1 100 ? -29.743 -17.273 -4.376 1.00 46.94 100 GLN A C 1
ATOM 828 O O . GLN A 1 100 ? -30.104 -17.593 -5.511 1.00 46.94 100 GLN A O 1
ATOM 833 N N . GLU A 1 101 ? -30.551 -16.611 -3.542 1.00 44.88 101 GLU A N 1
ATOM 834 C CA . GLU A 1 101 ? -31.958 -16.326 -3.867 1.00 44.88 101 GLU A CA 1
ATOM 835 C C . GLU A 1 101 ? -32.128 -15.225 -4.933 1.00 44.88 101 GLU A C 1
ATOM 837 O O . GLU A 1 101 ? -33.071 -15.252 -5.722 1.00 44.88 101 GLU A O 1
ATOM 842 N N . ASN A 1 102 ? -31.158 -14.312 -5.070 1.00 46.06 102 ASN A N 1
ATOM 843 C CA . ASN A 1 102 ? -31.216 -13.235 -6.070 1.00 46.06 102 ASN A CA 1
ATOM 844 C C . ASN A 1 102 ? -30.971 -13.711 -7.520 1.00 46.06 102 ASN A C 1
ATOM 846 O O . ASN A 1 102 ? -31.182 -12.956 -8.466 1.00 46.06 102 ASN A O 1
ATOM 850 N N . ARG A 1 103 ? -30.534 -14.964 -7.732 1.00 46.34 103 ARG A N 1
ATOM 851 C CA . ARG A 1 103 ? -30.305 -15.513 -9.084 1.00 46.34 103 ARG A CA 1
ATOM 852 C C . ARG A 1 103 ? -31.558 -16.152 -9.697 1.00 46.34 103 ARG A C 1
ATOM 854 O O . ARG A 1 103 ? -31.624 -16.281 -10.915 1.00 46.34 103 ARG A O 1
ATOM 861 N N . ASN A 1 104 ? -32.557 -16.522 -8.894 1.00 45.41 104 ASN A N 1
ATOM 862 C CA . ASN A 1 104 ? -33.672 -17.351 -9.355 1.00 45.41 104 ASN A CA 1
ATOM 863 C C . ASN A 1 104 ? -35.027 -16.743 -8.976 1.00 45.41 104 ASN A C 1
ATOM 865 O O . ASN A 1 104 ? -35.782 -17.320 -8.200 1.00 45.41 104 ASN A O 1
ATOM 869 N N . VAL A 1 105 ? -35.361 -15.590 -9.555 1.00 47.19 105 VAL A N 1
ATOM 870 C CA . VAL A 1 105 ? -36.739 -15.081 -9.527 1.00 47.19 105 VAL A CA 1
ATOM 871 C C . VAL A 1 105 ? -37.528 -15.699 -10.684 1.00 47.19 105 VAL A C 1
ATOM 873 O O . VAL A 1 105 ? -37.271 -15.360 -11.841 1.00 47.19 105 VAL A O 1
ATOM 876 N N . PRO A 1 106 ? -38.574 -16.496 -10.415 1.00 39.03 106 PRO A N 1
ATOM 877 C CA . PRO A 1 106 ? -39.779 -16.453 -11.216 1.00 39.03 106 PRO A CA 1
ATOM 878 C C . PRO A 1 106 ? -40.848 -15.644 -10.471 1.00 39.03 106 PRO A C 1
ATOM 880 O O . PRO A 1 106 ? -41.115 -15.840 -9.288 1.00 39.03 106 PRO A O 1
ATOM 883 N N . LEU A 1 107 ? -41.456 -14.705 -11.197 1.00 48.34 107 LEU A N 1
ATOM 884 C CA . LEU A 1 107 ? -42.610 -13.924 -10.759 1.00 48.34 107 LEU A CA 1
ATOM 885 C C . LEU A 1 107 ? -43.727 -14.803 -10.156 1.00 48.34 107 LEU A C 1
ATOM 887 O O . LEU A 1 107 ? -44.027 -15.867 -10.701 1.00 48.34 107 LEU A O 1
ATOM 891 N N . LYS A 1 108 ? -44.485 -14.183 -9.224 1.00 38.69 108 LYS A N 1
ATOM 892 C CA . LYS A 1 108 ? -45.900 -14.454 -8.840 1.00 38.69 108 LYS 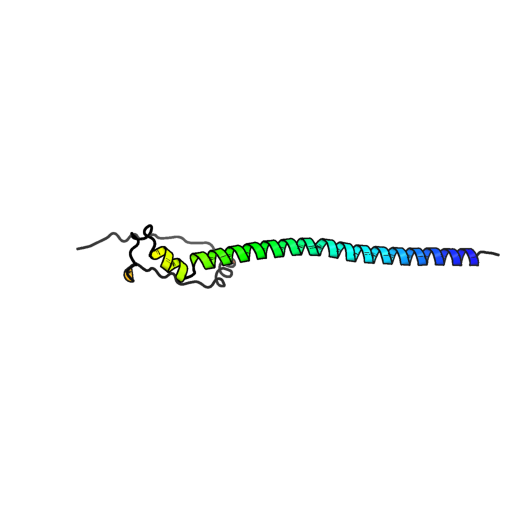A CA 1
ATOM 893 C C . LYS A 1 108 ? -46.020 -15.395 -7.624 1.00 38.69 108 LYS A C 1
ATOM 895 O O . LYS A 1 108 ? -45.555 -16.519 -7.669 1.00 38.69 108 LYS A O 1
ATOM 900 N N . LYS A 1 109 ? -46.671 -15.035 -6.508 1.00 37.78 109 LYS A N 1
ATOM 901 C CA . LYS A 1 109 ? -48.037 -14.490 -6.354 1.00 37.78 109 LYS A CA 1
ATOM 902 C C . LYS A 1 109 ? -48.227 -14.006 -4.886 1.00 37.78 109 LYS A C 1
ATOM 904 O O . LYS A 1 109 ? -48.001 -14.798 -3.982 1.00 37.78 109 LYS A O 1
ATOM 909 N N . GLN A 1 110 ? -48.677 -12.767 -4.627 1.00 46.62 110 GLN A N 1
ATOM 910 C CA . GLN A 1 110 ? -49.455 -12.456 -3.395 1.00 46.62 110 GLN A CA 1
ATOM 911 C C . GLN A 1 110 ? -50.739 -13.310 -3.424 1.00 46.62 110 GLN A C 1
ATOM 913 O O . GLN A 1 110 ? -51.249 -13.489 -4.536 1.00 46.62 110 GLN A O 1
ATOM 918 N N . PRO A 1 111 ? -51.313 -13.834 -2.316 1.00 47.66 111 PRO A N 1
ATOM 919 C CA . PRO A 1 111 ? -51.766 -13.090 -1.119 1.00 47.66 111 PRO A CA 1
ATOM 920 C C . PRO A 1 111 ? -51.549 -13.945 0.177 1.00 47.66 111 PRO A C 1
ATOM 922 O O . PRO A 1 111 ? -50.833 -14.932 0.115 1.00 47.66 111 PRO A O 1
ATOM 925 N N . SER A 1 112 ? -52.010 -13.696 1.407 1.00 35.25 112 SER A N 1
ATOM 926 C CA . SER A 1 112 ? -53.181 -13.007 1.951 1.00 35.25 112 SER A CA 1
ATOM 927 C C . SER A 1 112 ? -52.915 -12.689 3.427 1.00 35.25 112 SER A C 1
ATOM 929 O O . SER A 1 112 ? -52.410 -13.524 4.173 1.00 35.25 112 SER A O 1
ATOM 931 N N . ILE A 1 113 ? -53.306 -11.497 3.855 1.00 50.22 113 ILE A N 1
ATOM 932 C CA . ILE A 1 113 ? -53.284 -11.049 5.247 1.00 50.22 113 ILE A CA 1
ATOM 933 C C . ILE A 1 113 ? -54.496 -11.683 5.946 1.00 50.22 113 ILE A C 1
ATOM 935 O O . ILE A 1 113 ? -55.612 -11.521 5.459 1.00 50.22 113 ILE A O 1
ATOM 939 N N . THR A 1 114 ? -54.308 -12.393 7.062 1.00 41.31 114 THR A N 1
ATOM 940 C CA . THR A 1 114 ? -55.419 -12.783 7.951 1.00 41.31 114 THR A CA 1
ATOM 941 C C . THR A 1 114 ? -55.167 -12.192 9.329 1.00 41.31 114 THR A C 1
ATOM 943 O O . THR A 1 114 ? -54.304 -12.650 10.071 1.00 41.31 114 THR A O 1
ATOM 946 N N . PHE A 1 115 ? -55.922 -11.141 9.639 1.00 46.47 115 PHE A N 1
ATOM 947 C CA . PHE A 1 115 ? -56.094 -10.634 10.992 1.00 46.47 115 PHE A CA 1
ATOM 948 C C . PHE A 1 115 ? -56.915 -11.652 11.791 1.00 46.47 115 PHE A C 1
ATOM 950 O O . PHE A 1 115 ? -58.044 -11.956 11.411 1.00 46.47 115 PHE A O 1
ATOM 957 N N . ALA A 1 116 ? -56.373 -12.146 12.904 1.00 41.25 116 ALA A N 1
ATOM 958 C CA . ALA A 1 116 ? -57.171 -12.783 13.943 1.00 41.25 116 ALA A CA 1
ATOM 959 C C . ALA A 1 116 ? -57.480 -11.732 15.015 1.00 41.25 116 ALA A C 1
ATOM 961 O O . ALA A 1 116 ? -56.625 -11.325 15.799 1.00 41.25 116 ALA A O 1
ATOM 962 N N . THR A 1 117 ? -58.719 -11.255 14.971 1.00 43.72 117 THR A N 1
ATOM 963 C CA . THR A 1 117 ? -59.403 -10.494 16.016 1.00 43.72 117 THR A CA 1
ATOM 964 C C . THR A 1 117 ? -59.463 -11.285 17.322 1.00 43.72 117 THR A C 1
ATOM 966 O O . THR A 1 117 ? -59.576 -12.509 17.303 1.00 43.72 117 THR A O 1
ATOM 969 N N . GLY A 1 118 ? -59.384 -10.562 18.441 1.00 41.06 118 GLY A N 1
ATOM 970 C CA . GLY A 1 118 ? -59.275 -11.105 19.790 1.00 41.06 118 GLY A CA 1
ATOM 971 C C . GLY A 1 118 ? -60.461 -11.916 20.314 1.00 41.06 118 GLY A C 1
ATOM 972 O O . GLY A 1 118 ? -61.507 -12.051 19.684 1.00 41.06 118 GLY A O 1
ATOM 973 N N . GLY A 1 119 ? -60.260 -12.418 21.531 1.00 32.94 119 GLY A N 1
ATOM 974 C CA . GLY A 1 119 ? -61.257 -13.133 22.316 1.00 32.94 119 GLY A CA 1
ATOM 975 C C . GLY A 1 119 ? -60.668 -13.620 23.639 1.00 32.94 119 GLY A C 1
ATOM 976 O O . GLY A 1 119 ? -60.228 -14.759 23.727 1.00 32.94 119 GLY A O 1
ATOM 977 N N . SER A 1 120 ? -60.651 -12.744 24.646 1.00 39.91 120 SER A N 1
ATOM 978 C CA . SER A 1 120 ? -60.813 -13.138 26.057 1.00 39.91 120 SER A CA 1
ATOM 979 C C . SER A 1 120 ? -62.323 -13.282 26.319 1.00 39.91 120 SER A 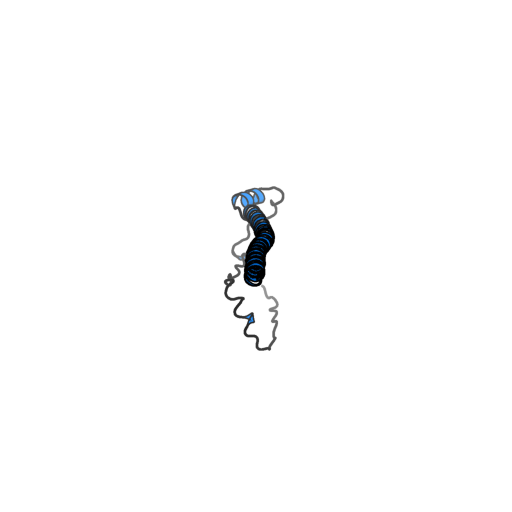C 1
ATOM 981 O O . SER A 1 120 ? -63.108 -12.652 25.599 1.00 39.91 120 SER A O 1
ATOM 983 N N . PRO A 1 121 ? -62.764 -14.116 27.271 1.00 52.53 121 PRO A N 1
ATOM 984 C CA . PRO A 1 121 ? -62.551 -13.900 28.708 1.00 52.53 121 PRO A CA 1
ATOM 985 C C . PRO A 1 121 ? -61.863 -15.057 29.441 1.00 52.53 121 PRO A C 1
ATOM 987 O O . PRO A 1 121 ? -62.040 -16.226 29.034 1.00 52.53 121 PRO A O 1
#